Protein AF-C7M982-F1 (afdb_monomer_lite)

Sequence (168 aa):
MAKLQQMNEMTKQNSQILLIDGYVTMNGKRYDECVPFEREAFNEALGQELHPDTARVSDITFNKIIEQLQSDPNGNNEQWGLCYKDNYYDFILYADARGTYSESSRRVNGEWLPIEFTDEQWAEIEGLLDVEGQVQEMLAERRYREEIAEEERMPELADYNGYGFLTV

Secondary structure (DSSP, 8-state):
-HHHHHHHHHHHT---EEEETTEEEETTEEGGGS-HHHHHHHHHHHHHHT-TT--BPPHHHHHHHHTT-EE-TT--SSEEEEEEE-SSEEEEEEEETTEEEEEEEEEETTEEEE-B--HHHHHHHHHHHHHHHHHHHHHHHHHHHHHHHHHTTS--------------

Organism: Capnocytophaga ochracea (strain ATCC 27872 / DSM 7271 / CCUG 9716 / JCM 12966 / NCTC 12371 / SS31 / VPI 2845) (NCBI:txid521097)

Foldseek 3Di:
DPPVVVVVVVLLVDFDFDQDPNATDTPNDGLVRDDPVVVVSVCVVVCVQVPLPQLEDDPVRLVVQVVQWDWDPPAALQKTWTWDDDPFKTWIWMAGPVGTDIDIWGADPNDTDHHDYDPVSVVVSRVVNVVRSVVNVVVVVVVVVVVVVVVVVDDPPDPPPPPPDDDD

Radius of gyration: 28.18 Å; chains: 1; bounding box: 39×33×12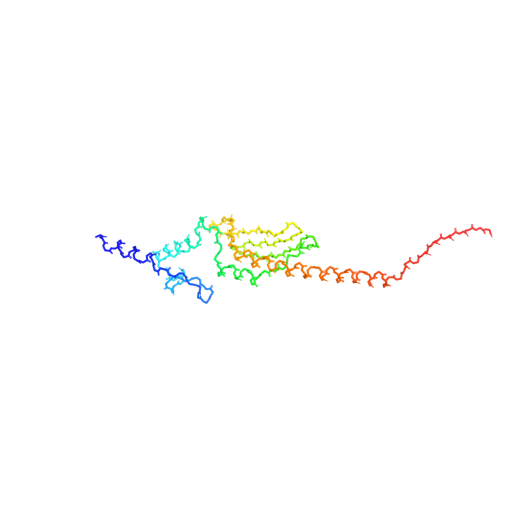1 Å

Structure (mmCIF, N/CA/C/O backbone):
data_AF-C7M982-F1
#
_entry.id   AF-C7M982-F1
#
loop_
_atom_site.group_PDB
_atom_site.id
_atom_site.type_symbol
_atom_site.label_atom_id
_atom_site.label_alt_id
_atom_site.label_comp_id
_atom_site.label_asym_id
_atom_site.label_entity_id
_atom_site.label_seq_id
_atom_site.pdbx_PDB_ins_code
_atom_site.Cartn_x
_atom_site.Cartn_y
_atom_site.Cartn_z
_atom_site.occupancy
_atom_site.B_iso_or_equiv
_atom_site.auth_seq_id
_atom_site.auth_comp_id
_atom_site.auth_asym_id
_atom_site.auth_atom_id
_atom_site.pdbx_PDB_model_num
ATOM 1 N N . MET A 1 1 ? -25.439 -1.892 44.208 1.00 43.62 1 MET A N 1
ATOM 2 C CA . MET A 1 1 ? -25.238 -1.264 42.883 1.00 43.62 1 MET A CA 1
ATOM 3 C C . MET A 1 1 ? -23.756 -1.103 42.513 1.00 43.62 1 MET A C 1
ATOM 5 O O . MET A 1 1 ? -23.452 -1.220 41.342 1.00 43.62 1 MET A O 1
ATOM 9 N N . ALA A 1 2 ? -22.819 -0.947 43.464 1.00 45.50 2 ALA A N 1
ATOM 10 C CA . ALA A 1 2 ? -21.395 -0.705 43.158 1.00 45.50 2 ALA A CA 1
ATOM 11 C C . ALA A 1 2 ? -20.598 -1.892 42.554 1.00 45.50 2 ALA A C 1
ATOM 13 O O . ALA A 1 2 ? -19.664 -1.673 41.792 1.00 45.50 2 ALA A O 1
ATOM 14 N N . LYS A 1 3 ? -20.958 -3.153 42.851 1.00 43.12 3 LYS A N 1
ATOM 15 C CA . LYS A 1 3 ? -20.177 -4.331 42.403 1.00 43.12 3 LYS A CA 1
ATOM 16 C C . LYS A 1 3 ? -20.271 -4.635 40.900 1.00 43.12 3 LYS A C 1
ATOM 18 O O . LYS A 1 3 ? -19.313 -5.145 40.340 1.00 43.12 3 LYS A O 1
ATOM 23 N N . LEU A 1 4 ? -21.400 -4.326 40.256 1.00 38.62 4 LEU A N 1
ATOM 24 C CA . LEU A 1 4 ? -21.595 -4.576 38.818 1.00 38.62 4 LEU A CA 1
ATOM 25 C C . LEU A 1 4 ? -20.854 -3.550 37.951 1.00 38.62 4 LEU A C 1
ATOM 27 O O . LEU A 1 4 ? -20.262 -3.923 36.946 1.00 38.62 4 LEU A O 1
ATOM 31 N N . GLN A 1 5 ? -20.823 -2.281 38.372 1.00 39.00 5 GLN A N 1
ATOM 32 C CA . GLN A 1 5 ? -20.069 -1.234 37.673 1.00 39.00 5 GLN A CA 1
ATOM 33 C C . GLN A 1 5 ? -18.554 -1.466 37.764 1.00 39.00 5 GLN A C 1
ATOM 35 O O . GLN A 1 5 ? -17.877 -1.389 36.746 1.00 39.00 5 GLN A O 1
ATOM 40 N N . GLN A 1 6 ? -18.044 -1.877 38.933 1.00 38.22 6 GLN A N 1
ATOM 41 C CA . GLN A 1 6 ? -16.630 -2.246 39.084 1.00 38.22 6 GLN A CA 1
ATOM 42 C C . GLN A 1 6 ? -16.226 -3.467 38.249 1.00 38.22 6 GLN A C 1
ATOM 44 O O . GLN A 1 6 ? -15.099 -3.519 37.770 1.00 38.22 6 GLN A O 1
ATOM 49 N N . MET A 1 7 ? -17.117 -4.450 38.057 1.00 40.19 7 MET A N 1
ATOM 50 C CA . MET A 1 7 ? -16.822 -5.585 37.173 1.00 40.19 7 MET A CA 1
ATOM 51 C C . MET A 1 7 ? -16.747 -5.151 35.707 1.00 40.19 7 MET A C 1
ATOM 53 O O . MET A 1 7 ? -15.802 -5.549 35.037 1.00 40.19 7 MET A O 1
ATOM 57 N N . ASN A 1 8 ? -17.665 -4.293 35.244 1.00 41.50 8 ASN A N 1
ATOM 58 C CA . ASN A 1 8 ? -17.670 -3.794 33.864 1.00 41.50 8 ASN A CA 1
ATOM 59 C C . ASN A 1 8 ? -16.417 -2.970 33.524 1.00 41.50 8 ASN A C 1
ATOM 61 O O . ASN A 1 8 ? -15.853 -3.136 32.444 1.00 41.50 8 ASN A O 1
ATOM 65 N N . GLU A 1 9 ? -15.954 -2.126 34.451 1.00 36.81 9 GLU A N 1
ATOM 66 C CA . GLU A 1 9 ? -14.736 -1.321 34.277 1.00 36.81 9 GLU A CA 1
ATOM 67 C C . GLU A 1 9 ? -13.461 -2.182 34.242 1.00 36.81 9 GLU A C 1
ATOM 69 O O . GLU A 1 9 ? -12.541 -1.885 33.482 1.00 36.81 9 GLU A O 1
ATOM 74 N N . MET A 1 10 ? -13.421 -3.291 34.991 1.00 33.66 10 MET A N 1
ATOM 75 C CA . MET A 1 10 ? -12.267 -4.202 35.022 1.00 33.66 10 MET A CA 1
ATOM 76 C C . MET A 1 10 ? -12.186 -5.102 33.776 1.00 33.66 10 MET A C 1
ATOM 78 O O . MET A 1 10 ? -11.090 -5.398 33.305 1.00 33.66 10 MET A O 1
ATOM 82 N N . THR A 1 11 ? -13.325 -5.500 33.193 1.00 43.66 11 THR A N 1
ATOM 83 C CA . THR A 1 11 ? -13.366 -6.199 31.889 1.00 43.66 11 THR A CA 1
ATOM 84 C C . THR A 1 11 ? -12.983 -5.299 30.716 1.00 43.66 11 THR A C 1
ATOM 86 O O . THR A 1 11 ? -12.441 -5.790 29.725 1.00 43.66 11 THR A O 1
ATOM 89 N N . LYS A 1 12 ? -13.200 -3.981 30.832 1.00 42.38 12 LYS A N 1
ATOM 90 C CA . LYS A 1 12 ? -12.854 -3.010 29.785 1.00 42.38 12 LYS A CA 1
ATOM 91 C C . LYS A 1 12 ? -11.345 -2.905 29.533 1.00 42.38 12 LYS A C 1
ATOM 93 O O . LYS A 1 12 ? -10.942 -2.587 28.424 1.00 42.38 12 LYS A O 1
ATOM 98 N N . GLN A 1 13 ? -10.512 -3.211 30.532 1.00 41.09 13 GLN A N 1
ATOM 99 C CA . GLN A 1 13 ? -9.050 -3.087 30.439 1.00 41.09 13 GLN A CA 1
ATOM 100 C C . GLN A 1 13 ? -8.310 -4.339 29.935 1.00 41.09 13 GLN A C 1
ATOM 102 O O . GLN A 1 13 ? -7.109 -4.255 29.708 1.00 41.09 13 GLN A O 1
ATOM 107 N N . ASN A 1 14 ? -8.976 -5.487 29.753 1.00 42.94 14 ASN A N 1
ATOM 108 C CA . ASN A 1 14 ? -8.302 -6.764 29.442 1.00 42.94 14 ASN A CA 1
ATOM 109 C C . ASN A 1 14 ? -8.837 -7.488 28.195 1.00 42.94 14 ASN A C 1
ATOM 111 O O . ASN A 1 14 ? -8.571 -8.673 28.006 1.00 42.94 14 ASN A O 1
ATOM 115 N N . SER A 1 15 ? -9.598 -6.802 27.342 1.00 51.91 15 SER A N 1
ATOM 116 C CA . SER A 1 15 ? -10.132 -7.413 26.121 1.00 51.91 15 SER A CA 1
ATOM 117 C C . SER A 1 15 ? -9.055 -7.432 25.034 1.00 51.91 15 SER A C 1
ATOM 119 O O . SER A 1 15 ? -8.873 -6.454 24.319 1.00 51.91 15 SER A O 1
ATOM 121 N N . GLN A 1 16 ? -8.312 -8.537 24.927 1.00 53.75 16 GLN A N 1
ATOM 122 C CA . GLN A 1 16 ? -7.420 -8.778 23.791 1.00 53.75 16 GLN A CA 1
ATOM 123 C C . GLN A 1 16 ? -8.259 -9.192 22.579 1.00 53.75 16 GLN A C 1
ATOM 125 O O . GLN A 1 16 ? -8.904 -10.247 22.589 1.00 53.75 16 GLN A O 1
ATOM 130 N N . ILE A 1 17 ? -8.250 -8.350 21.547 1.00 57.94 17 ILE A N 1
ATOM 131 C CA . ILE A 1 17 ? -8.694 -8.720 20.205 1.00 57.94 17 ILE A CA 1
ATOM 132 C C . ILE A 1 17 ? -7.546 -9.492 19.557 1.00 57.94 17 ILE A C 1
ATOM 134 O O . ILE A 1 17 ? -6.416 -9.014 19.506 1.00 57.94 17 ILE A O 1
ATOM 138 N N . LEU A 1 18 ? -7.818 -10.716 19.115 1.00 56.28 18 LEU A N 1
ATOM 139 C CA . LEU A 1 18 ? -6.836 -11.596 18.491 1.00 56.28 18 LEU A CA 1
ATOM 140 C C . LEU A 1 18 ? -7.392 -12.138 17.178 1.00 56.28 18 LEU A C 1
ATOM 142 O O . LEU A 1 18 ? -8.542 -12.578 17.106 1.00 56.28 18 LEU A O 1
ATOM 146 N N . LEU A 1 19 ? -6.547 -12.154 16.151 1.00 49.94 19 LEU A N 1
ATOM 147 C CA . LEU A 1 19 ? -6.786 -12.891 14.916 1.00 49.94 19 LEU A CA 1
ATOM 148 C C . LEU A 1 19 ? -6.368 -14.348 15.125 1.00 49.94 19 LEU A C 1
ATOM 150 O O . LEU A 1 19 ? -5.179 -14.645 15.214 1.00 49.94 19 LEU A O 1
ATOM 154 N N . ILE A 1 20 ? -7.345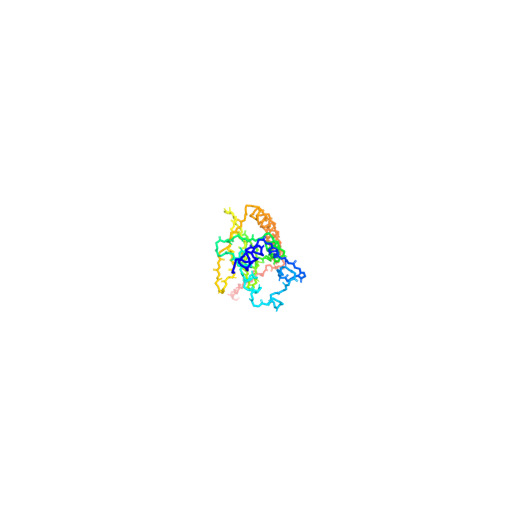 -15.249 15.202 1.00 48.84 20 ILE A N 1
ATOM 155 C CA . ILE A 1 20 ? -7.128 -16.694 15.347 1.00 48.84 20 ILE A CA 1
ATOM 156 C C . ILE A 1 20 ? -7.816 -17.386 14.169 1.00 48.84 20 ILE A C 1
ATOM 158 O O . ILE A 1 20 ? -8.993 -17.139 13.910 1.00 48.84 20 ILE A O 1
ATOM 162 N N . ASP A 1 21 ? -7.073 -18.207 13.421 1.00 42.53 21 ASP A N 1
ATOM 163 C CA . ASP A 1 21 ? -7.573 -18.965 12.260 1.00 42.53 21 ASP A CA 1
ATOM 164 C C . ASP A 1 21 ? -8.325 -18.110 11.217 1.00 42.53 21 ASP A C 1
ATOM 166 O O . ASP A 1 21 ? -9.298 -18.544 10.603 1.00 42.53 21 ASP A O 1
ATOM 170 N N . GLY A 1 22 ? -7.887 -16.860 11.027 1.00 46.94 22 GLY A N 1
ATOM 171 C CA . GLY A 1 22 ? -8.492 -15.920 10.076 1.00 46.94 22 GLY A CA 1
ATOM 172 C C . GLY A 1 22 ? -9.754 -15.212 10.577 1.00 46.94 22 GLY A C 1
ATOM 173 O O . GLY A 1 22 ? -10.326 -14.408 9.843 1.00 46.94 22 GLY A O 1
ATOM 174 N N . TYR A 1 23 ? -10.167 -15.444 11.823 1.00 45.19 23 TYR A N 1
ATOM 175 C CA . TYR A 1 23 ? -11.318 -14.789 12.437 1.00 45.19 23 TYR A CA 1
ATOM 176 C C . TYR A 1 23 ? -10.886 -13.854 13.563 1.00 45.19 23 TYR A C 1
ATOM 178 O O . TYR A 1 23 ? -10.016 -14.176 14.372 1.00 45.19 23 TYR A O 1
ATOM 186 N N . VAL A 1 24 ? -11.513 -12.678 13.618 1.00 60.03 24 VAL A N 1
ATOM 187 C CA . VAL A 1 24 ? -11.353 -11.759 14.744 1.00 60.03 24 VAL A CA 1
ATOM 188 C C . VAL A 1 24 ? -12.096 -12.345 15.939 1.00 60.03 24 VAL A C 1
ATOM 190 O O . VAL A 1 24 ? -13.286 -12.660 15.848 1.00 60.03 24 VAL A O 1
ATOM 193 N N . THR A 1 25 ? -11.388 -12.505 17.049 1.00 66.19 25 THR A N 1
ATOM 194 C CA . THR A 1 25 ? -11.932 -13.028 18.301 1.00 66.19 25 THR A CA 1
ATOM 195 C C . THR A 1 25 ? -11.637 -12.066 19.442 1.00 66.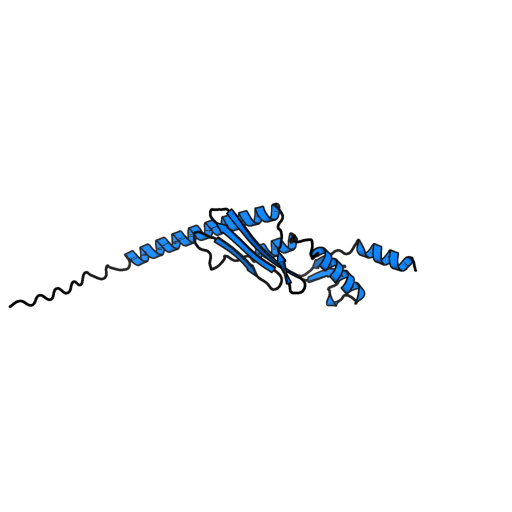19 25 THR A C 1
ATOM 197 O O . THR A 1 25 ? -10.563 -11.474 19.496 1.00 66.19 25 THR A O 1
ATOM 200 N N . MET A 1 26 ? -12.582 -11.912 20.367 1.00 69.50 26 MET A N 1
ATOM 201 C CA . MET A 1 26 ? -12.394 -11.149 21.601 1.00 69.50 26 MET A CA 1
ATOM 202 C C . MET A 1 26 ? -12.565 -12.114 22.765 1.00 69.50 26 MET A C 1
ATOM 204 O O . MET A 1 26 ? -13.598 -12.779 22.875 1.00 69.50 26 MET A O 1
ATOM 208 N N . ASN A 1 27 ? -11.544 -12.227 23.616 1.00 70.56 27 ASN A N 1
ATOM 209 C CA . ASN A 1 27 ? -11.516 -13.209 24.707 1.00 70.56 27 ASN A CA 1
ATOM 210 C C . ASN A 1 27 ? -11.761 -14.659 24.223 1.00 70.56 27 ASN A C 1
ATOM 212 O O . ASN A 1 27 ? -12.405 -15.451 24.910 1.00 70.56 27 ASN A O 1
ATOM 216 N N . GLY A 1 28 ? -11.275 -14.997 23.022 1.00 69.31 28 GLY A N 1
ATOM 217 C CA . GLY A 1 28 ? -11.377 -16.340 22.438 1.00 69.31 28 GLY A CA 1
ATOM 218 C C . GLY A 1 28 ? -12.743 -16.708 21.848 1.00 69.31 28 GLY A C 1
ATOM 219 O O . GLY A 1 28 ? -12.945 -17.869 21.511 1.00 69.31 28 GLY A O 1
ATOM 220 N N . LYS A 1 29 ? -13.671 -15.751 21.716 1.00 74.31 29 LYS A N 1
ATOM 221 C CA . LYS A 1 29 ? -14.976 -15.945 21.063 1.00 74.31 29 LYS A CA 1
ATOM 222 C C . LYS A 1 29 ? -15.070 -15.149 19.771 1.00 74.31 29 LYS A C 1
ATOM 224 O O . LYS A 1 29 ? -14.582 -14.019 19.710 1.00 74.31 29 LYS A O 1
ATOM 229 N N . ARG A 1 30 ? -15.750 -15.702 18.769 1.00 73.69 30 ARG A N 1
ATOM 230 C CA . ARG A 1 30 ? -16.153 -14.984 17.553 1.00 73.69 30 ARG A CA 1
ATOM 231 C C . ARG A 1 30 ? -17.394 -14.127 17.812 1.00 73.69 30 ARG A C 1
ATOM 233 O O . ARG A 1 30 ? -18.159 -14.375 18.741 1.00 73.69 30 ARG A O 1
ATOM 240 N N . TYR A 1 31 ? -17.625 -13.131 16.957 1.00 71.38 31 TYR A N 1
ATOM 241 C CA . TYR A 1 31 ? -18.753 -12.200 17.088 1.00 71.38 31 TYR A CA 1
ATOM 242 C C . TYR A 1 31 ? -20.126 -12.894 17.189 1.00 71.38 31 TYR A C 1
ATOM 244 O O . TYR A 1 31 ? -21.003 -12.498 17.963 1.00 71.38 31 TYR A O 1
ATOM 252 N N . ASP A 1 32 ? -20.321 -13.954 16.409 1.00 73.44 32 ASP A N 1
ATOM 253 C CA . ASP A 1 32 ? -21.536 -14.763 16.390 1.00 73.44 32 ASP A CA 1
ATOM 254 C C . ASP A 1 32 ? -21.734 -15.574 17.680 1.00 73.44 32 ASP A C 1
ATOM 256 O O . ASP A 1 32 ? -22.880 -15.786 18.085 1.00 73.44 32 ASP A O 1
ATOM 260 N N . GLU A 1 33 ? -20.645 -15.910 18.374 1.00 77.44 33 GLU A N 1
ATOM 261 C CA . GLU A 1 33 ? -20.612 -16.642 19.648 1.00 77.44 33 GLU A CA 1
ATOM 262 C C . GLU A 1 33 ? -20.769 -15.730 20.879 1.00 77.44 33 GLU A C 1
ATOM 264 O O . GLU A 1 33 ? -20.998 -16.209 21.994 1.00 77.44 33 GLU A O 1
ATOM 269 N N . CYS A 1 34 ? -20.661 -14.412 20.698 1.00 74.25 34 CYS A N 1
ATOM 270 C CA . CYS A 1 34 ? -20.850 -13.431 21.759 1.00 74.25 34 CYS A CA 1
ATOM 271 C C . CYS A 1 34 ? -22.334 -13.270 22.123 1.00 74.25 34 CYS A C 1
ATOM 273 O O . CYS A 1 34 ? -23.205 -13.146 21.254 1.00 74.25 34 CYS A O 1
ATOM 275 N N . VAL A 1 35 ? -22.628 -13.189 23.424 1.00 77.00 35 VAL A N 1
ATOM 276 C CA . VAL A 1 35 ? -23.962 -12.779 23.901 1.00 77.00 35 VAL A CA 1
ATOM 277 C C . VAL A 1 35 ? -24.182 -11.272 23.674 1.00 77.00 35 VAL A C 1
ATOM 279 O O . VAL A 1 35 ? -23.211 -10.550 23.459 1.00 77.00 35 VAL A O 1
ATOM 282 N N . PRO A 1 36 ? -25.421 -10.739 23.726 1.00 74.12 36 PRO A N 1
ATOM 283 C CA . PRO A 1 36 ? -25.699 -9.358 23.313 1.00 74.12 36 PRO A CA 1
ATOM 284 C C . PRO A 1 36 ? -24.820 -8.277 23.964 1.00 74.12 36 PRO A C 1
ATOM 286 O O . PRO A 1 36 ? -24.373 -7.376 23.264 1.00 74.12 36 PRO A O 1
ATOM 289 N N . PHE A 1 37 ? -24.503 -8.390 25.259 1.00 70.56 37 PHE A N 1
ATOM 290 C CA . PHE A 1 37 ? -23.606 -7.436 25.930 1.00 70.56 37 PHE A CA 1
ATOM 291 C C . PHE A 1 37 ? -22.130 -7.623 25.529 1.00 70.56 37 PHE A C 1
ATOM 293 O O . PHE A 1 37 ? -21.378 -6.658 25.453 1.00 70.56 37 PHE A O 1
ATOM 300 N N . GLU A 1 38 ? -21.705 -8.860 25.245 1.00 67.25 38 GLU A N 1
ATOM 301 C CA . GLU A 1 38 ? -20.358 -9.148 24.741 1.00 67.25 38 GLU A CA 1
ATOM 302 C C . GLU A 1 38 ? -20.207 -8.642 23.310 1.00 67.25 38 GLU A C 1
ATOM 304 O O . GLU A 1 38 ? -19.128 -8.196 22.963 1.00 67.25 38 GLU A O 1
ATOM 309 N N . ARG A 1 39 ? -21.271 -8.658 22.494 1.00 64.75 39 ARG A N 1
ATOM 310 C CA . ARG A 1 39 ? -21.268 -8.068 21.145 1.00 64.75 39 ARG A CA 1
ATOM 311 C C . ARG A 1 39 ? -21.118 -6.557 21.177 1.00 64.75 39 ARG A C 1
ATOM 313 O O . ARG A 1 39 ? -20.483 -6.010 20.287 1.00 64.75 39 ARG A O 1
ATOM 320 N N . GLU A 1 40 ? -21.696 -5.891 22.172 1.00 59.69 40 GLU A N 1
ATOM 321 C CA . GLU A 1 40 ? -21.523 -4.451 22.368 1.00 59.69 40 GLU A CA 1
ATOM 322 C C . GLU A 1 40 ? -20.077 -4.129 22.758 1.00 59.69 40 GLU A C 1
ATOM 324 O O . GLU A 1 40 ? -19.459 -3.290 22.116 1.00 59.69 40 GLU A O 1
ATOM 329 N N . ALA A 1 41 ? -19.492 -4.882 23.696 1.00 63.25 41 ALA A N 1
ATOM 330 C CA . ALA A 1 41 ? -18.072 -4.773 24.037 1.00 63.25 41 ALA A CA 1
ATOM 331 C C . ALA A 1 41 ? -17.144 -5.179 22.876 1.00 63.25 41 ALA A C 1
ATOM 333 O O . ALA A 1 41 ? -16.109 -4.558 22.685 1.00 63.25 41 ALA A O 1
ATOM 334 N N . PHE A 1 42 ? -17.523 -6.176 22.072 1.00 64.00 42 PHE A N 1
ATOM 335 C CA . PHE A 1 42 ? -16.799 -6.597 20.870 1.00 64.00 42 PHE A CA 1
ATOM 336 C C . PHE A 1 42 ? -16.831 -5.489 19.828 1.00 64.00 42 PHE A C 1
ATOM 338 O O . PHE A 1 42 ? -15.794 -5.150 19.289 1.00 64.00 42 PHE A O 1
ATOM 345 N N . ASN A 1 43 ? -17.995 -4.889 19.576 1.00 62.44 43 ASN A N 1
ATOM 346 C CA . ASN A 1 43 ? -18.139 -3.747 18.680 1.00 62.44 43 ASN A CA 1
ATOM 347 C C . ASN A 1 43 ? -17.429 -2.497 19.214 1.00 62.44 43 ASN A C 1
ATOM 349 O O . ASN A 1 43 ? -16.915 -1.727 18.416 1.00 62.44 43 ASN A O 1
ATOM 353 N N . GLU A 1 44 ? -17.386 -2.284 20.531 1.00 61.41 44 GLU A N 1
ATOM 354 C CA . GLU A 1 44 ? -16.645 -1.185 21.158 1.00 61.41 44 GLU A CA 1
ATOM 355 C C . GLU A 1 44 ? -15.133 -1.417 21.062 1.00 61.41 44 GLU A C 1
ATOM 357 O O . GLU A 1 44 ? -14.407 -0.495 20.722 1.00 61.41 44 GLU A O 1
ATOM 362 N N . ALA A 1 45 ? -14.654 -2.642 21.281 1.00 58.00 45 ALA A N 1
ATOM 363 C CA . ALA A 1 45 ? -13.247 -3.005 21.142 1.00 58.00 45 ALA A CA 1
ATOM 364 C C . ALA A 1 45 ? -12.811 -2.961 19.666 1.00 58.00 45 ALA A C 1
ATOM 366 O O . ALA A 1 45 ? -11.810 -2.328 19.334 1.00 58.00 45 ALA A O 1
ATOM 367 N N . LEU A 1 46 ? -13.607 -3.542 18.761 1.00 60.53 46 LEU A N 1
ATOM 368 C CA . LEU A 1 46 ? -13.415 -3.446 17.313 1.00 60.53 46 LEU A CA 1
ATOM 369 C C . LEU A 1 46 ? -13.491 -1.986 16.857 1.00 60.53 46 LEU A C 1
ATOM 371 O O . LEU A 1 46 ? -12.717 -1.571 16.013 1.00 60.53 46 LEU A O 1
ATOM 375 N N . GLY A 1 47 ? -14.396 -1.201 17.443 1.00 48.75 47 GLY A N 1
ATOM 376 C CA . GLY A 1 47 ? -14.570 0.234 17.225 1.00 48.75 47 GLY A CA 1
ATOM 377 C C . GLY A 1 47 ? -13.507 1.111 17.888 1.00 48.75 47 GLY A C 1
ATOM 378 O O . GLY A 1 47 ? -13.395 2.269 17.516 1.00 48.75 47 GLY A O 1
ATOM 379 N N . GLN A 1 48 ? -12.718 0.596 18.834 1.00 46.34 48 GLN A N 1
ATOM 380 C CA . GLN A 1 48 ? -11.524 1.256 19.369 1.00 46.34 48 GLN A CA 1
ATOM 381 C C . GLN A 1 48 ? -10.287 0.945 18.519 1.00 46.34 48 GLN A C 1
ATOM 383 O O . GLN A 1 48 ? -9.473 1.841 18.313 1.00 46.34 48 GLN A O 1
ATOM 388 N N . GLU A 1 49 ? -10.174 -0.260 17.948 1.00 47.00 49 GLU A N 1
ATOM 389 C CA . GLU A 1 49 ? -9.222 -0.522 16.853 1.00 47.00 49 GLU A CA 1
ATOM 390 C C . GLU A 1 49 ? -9.613 0.219 15.559 1.00 47.00 49 GLU A C 1
ATOM 392 O O . GLU A 1 49 ? -8.751 0.667 14.806 1.00 47.00 49 GLU A O 1
ATOM 397 N N . LEU A 1 50 ? -10.914 0.419 15.334 1.00 45.09 50 LEU A N 1
ATOM 398 C CA . LEU A 1 50 ? -11.513 1.185 14.237 1.00 45.09 50 LEU A CA 1
ATOM 399 C C . LEU A 1 50 ? -12.026 2.553 14.712 1.00 45.09 50 LEU A C 1
ATOM 401 O O . LEU A 1 50 ? -13.054 3.019 14.209 1.00 45.09 50 LEU A O 1
ATOM 405 N N . HIS A 1 51 ? -11.363 3.197 15.685 1.00 39.91 51 HIS A N 1
ATOM 406 C CA . HIS A 1 51 ? -11.818 4.511 16.149 1.00 39.91 51 HIS A CA 1
ATOM 407 C C . HIS A 1 51 ? -11.883 5.442 14.931 1.00 39.91 51 HIS A C 1
ATOM 409 O O . HIS A 1 51 ? -10.928 5.478 14.146 1.00 39.91 51 HIS A O 1
ATOM 415 N N . PRO A 1 52 ? -12.976 6.199 14.729 1.00 43.75 52 PRO A N 1
ATOM 416 C CA . PRO A 1 52 ? -13.061 7.158 13.628 1.00 43.75 52 PRO A CA 1
ATOM 417 C C . PRO A 1 52 ? -11.931 8.203 13.676 1.00 43.75 52 PRO A C 1
ATOM 419 O O . PRO A 1 52 ? -11.608 8.779 12.644 1.00 43.75 52 PRO A O 1
ATOM 422 N N . ASP A 1 53 ? -11.281 8.364 14.837 1.00 46.38 53 ASP A N 1
ATOM 423 C CA . ASP A 1 53 ? -10.117 9.238 15.045 1.00 46.38 53 ASP A CA 1
ATOM 424 C C . ASP A 1 53 ? -8.751 8.557 14.830 1.00 46.38 53 ASP A C 1
ATOM 426 O O . ASP A 1 53 ? -7.734 9.244 14.769 1.00 46.38 53 ASP A O 1
ATOM 430 N N . THR A 1 54 ? -8.673 7.227 14.716 1.00 56.16 54 THR A N 1
ATOM 431 C CA . THR A 1 54 ? -7.424 6.534 14.368 1.00 56.16 54 THR A CA 1
ATOM 432 C C . THR A 1 54 ? -7.467 6.152 12.899 1.00 56.16 54 THR A C 1
ATOM 434 O O . THR A 1 54 ? -7.755 5.013 12.536 1.00 56.16 54 THR A O 1
ATOM 437 N N . ALA A 1 55 ? -7.151 7.121 12.037 1.00 63.84 55 ALA A N 1
ATOM 438 C CA . ALA A 1 55 ? -6.900 6.894 10.611 1.00 63.84 55 ALA A CA 1
ATOM 439 C C . ALA A 1 55 ? -5.783 5.858 10.366 1.00 63.84 55 ALA A C 1
ATOM 441 O O . ALA A 1 55 ? -5.638 5.353 9.261 1.00 63.84 55 ALA A O 1
ATOM 442 N N . ARG A 1 56 ? -5.007 5.503 11.396 1.00 73.81 56 ARG A N 1
ATOM 443 C CA . ARG A 1 56 ? -3.884 4.573 11.305 1.00 73.81 56 ARG A CA 1
ATOM 444 C C . ARG A 1 56 ? -4.309 3.139 11.029 1.00 73.81 56 ARG A C 1
ATOM 446 O O . ARG A 1 56 ? -5.204 2.599 11.683 1.00 73.81 56 ARG A O 1
ATOM 453 N N . VAL A 1 57 ? -3.606 2.508 10.096 1.00 77.38 57 VAL A N 1
ATOM 454 C CA . VAL A 1 57 ? -3.719 1.073 9.839 1.00 77.38 57 VAL A CA 1
ATOM 455 C C . VAL A 1 57 ? -2.800 0.302 10.795 1.00 77.38 57 VAL A C 1
ATOM 457 O O . VAL A 1 57 ? -1.665 0.708 11.041 1.00 77.38 57 VAL A O 1
ATOM 460 N N . SER A 1 58 ? -3.290 -0.803 11.362 1.00 79.25 58 SER A N 1
ATOM 461 C CA . SER A 1 58 ? -2.448 -1.687 12.181 1.00 79.25 58 SER A CA 1
ATOM 462 C C . SER A 1 58 ? -1.431 -2.426 11.310 1.00 79.25 58 SER A C 1
ATOM 464 O O . SER A 1 58 ? -1.741 -2.753 10.165 1.00 79.25 58 SER A O 1
ATOM 466 N N . ASP A 1 59 ? -0.271 -2.781 11.862 1.00 78.19 59 ASP A N 1
ATOM 467 C CA . ASP A 1 59 ? 0.767 -3.518 11.123 1.00 78.19 59 ASP A CA 1
ATOM 468 C C . ASP A 1 59 ? 0.266 -4.869 10.598 1.00 78.19 59 ASP A C 1
ATOM 470 O O . ASP A 1 59 ? 0.599 -5.289 9.495 1.00 78.19 59 ASP A O 1
ATOM 474 N N . ILE A 1 60 ? -0.604 -5.546 11.354 1.00 76.19 60 ILE A N 1
ATOM 475 C CA . ILE A 1 60 ? -1.196 -6.821 10.927 1.00 76.19 60 ILE A CA 1
ATOM 476 C C . ILE A 1 60 ? -2.060 -6.622 9.679 1.00 76.19 60 ILE A C 1
ATOM 478 O O . ILE A 1 60 ? -2.037 -7.449 8.767 1.00 76.19 60 ILE A O 1
ATOM 482 N N . THR A 1 61 ? -2.848 -5.548 9.642 1.00 79.62 61 THR A N 1
ATOM 483 C CA . THR A 1 61 ? -3.662 -5.205 8.473 1.00 79.62 61 THR A CA 1
ATOM 484 C C . THR A 1 61 ? -2.778 -4.769 7.311 1.00 79.62 61 THR A C 1
ATOM 486 O O . THR A 1 61 ? -2.987 -5.244 6.199 1.00 79.62 61 THR A O 1
ATOM 489 N N . PHE A 1 62 ? -1.788 -3.913 7.572 1.00 84.81 62 PHE A N 1
ATOM 490 C CA . PHE A 1 62 ? -0.829 -3.446 6.577 1.00 84.81 62 PHE A CA 1
ATOM 491 C C . PHE A 1 62 ? -0.153 -4.623 5.869 1.00 84.81 62 PHE A C 1
ATOM 493 O O . PHE A 1 62 ? -0.289 -4.757 4.658 1.00 84.81 62 PHE A O 1
ATOM 500 N N . ASN A 1 63 ? 0.447 -5.548 6.622 1.00 84.38 63 ASN A N 1
ATOM 501 C CA . ASN A 1 63 ? 1.163 -6.696 6.062 1.00 84.38 63 ASN A CA 1
ATOM 502 C C . ASN A 1 63 ? 0.267 -7.569 5.175 1.00 84.38 63 ASN A C 1
ATOM 504 O O . ASN A 1 63 ? 0.669 -7.966 4.087 1.00 84.38 63 ASN A O 1
ATOM 508 N N . LYS A 1 64 ? -0.984 -7.814 5.588 1.00 83.69 64 LYS A N 1
ATOM 509 C CA . LYS A 1 64 ? -1.952 -8.567 4.770 1.00 83.69 64 LYS A CA 1
ATOM 510 C C . LYS A 1 64 ? -2.303 -7.872 3.460 1.00 83.69 64 LYS A C 1
ATOM 512 O O . LYS A 1 64 ? -2.621 -8.550 2.485 1.00 83.69 64 LYS A O 1
ATOM 517 N N . ILE A 1 65 ? -2.335 -6.541 3.465 1.00 86.06 65 ILE A N 1
ATOM 518 C CA . ILE A 1 65 ? -2.595 -5.745 2.266 1.00 86.06 65 ILE A CA 1
ATOM 519 C C . ILE A 1 65 ? -1.376 -5.813 1.349 1.00 86.06 65 ILE A C 1
ATOM 521 O O . ILE A 1 65 ? -1.536 -6.145 0.178 1.00 86.06 65 ILE A O 1
ATOM 525 N N . ILE A 1 66 ? -0.173 -5.593 1.890 1.00 87.50 66 ILE A N 1
ATOM 526 C CA . ILE A 1 66 ? 1.089 -5.674 1.146 1.00 87.50 66 ILE A CA 1
ATOM 527 C C . ILE A 1 66 ? 1.259 -7.042 0.467 1.00 87.50 66 ILE A C 1
ATOM 529 O O . ILE A 1 66 ? 1.574 -7.100 -0.718 1.00 87.50 66 ILE A O 1
ATOM 533 N N . GLU A 1 67 ? 0.971 -8.142 1.170 1.00 88.19 67 GLU A N 1
ATOM 534 C CA . GLU A 1 67 ? 1.037 -9.509 0.624 1.00 88.19 67 GLU A CA 1
ATOM 535 C C . GLU A 1 67 ? 0.113 -9.748 -0.583 1.00 88.19 67 GLU A C 1
ATOM 537 O O . GLU A 1 67 ? 0.333 -10.679 -1.359 1.00 88.19 67 GLU A O 1
ATOM 542 N N . GLN A 1 68 ? -0.934 -8.937 -0.736 1.00 88.88 68 GLN A N 1
ATOM 543 C CA . GLN A 1 68 ? -1.947 -9.079 -1.779 1.00 88.88 68 GLN A CA 1
ATOM 544 C C . GLN A 1 68 ? -1.895 -7.962 -2.823 1.00 88.88 68 GLN A C 1
ATOM 546 O O . GLN A 1 68 ? -2.756 -7.928 -3.708 1.00 88.88 68 GLN A O 1
ATOM 551 N N . LEU A 1 69 ? -0.915 -7.059 -2.734 1.00 89.94 69 LEU A N 1
ATOM 552 C CA . LEU A 1 69 ? -0.720 -6.016 -3.730 1.00 89.94 69 LEU A CA 1
ATOM 553 C C . LEU A 1 69 ? -0.462 -6.626 -5.107 1.00 89.94 69 LEU A C 1
ATOM 555 O O . LEU A 1 69 ? 0.242 -7.624 -5.265 1.00 89.94 69 LEU A O 1
ATOM 559 N N . GLN A 1 70 ? -1.042 -5.991 -6.116 1.00 89.88 70 GLN A N 1
ATOM 560 C CA . GLN A 1 70 ? -0.873 -6.357 -7.514 1.00 89.88 70 GLN A CA 1
ATOM 561 C C . GLN A 1 70 ? -0.408 -5.137 -8.293 1.00 89.88 70 GLN A C 1
ATOM 563 O O . GLN A 1 70 ? -0.863 -4.030 -8.008 1.00 89.88 70 GLN A O 1
ATOM 568 N N . SER A 1 71 ? 0.455 -5.340 -9.289 1.00 88.38 71 SER A N 1
ATOM 569 C CA . SER A 1 71 ? 0.849 -4.280 -10.218 1.00 88.38 71 SER A CA 1
ATOM 570 C C . SER A 1 71 ? -0.389 -3.636 -10.841 1.00 88.38 71 SER A C 1
ATOM 572 O O . SER A 1 71 ? -1.299 -4.337 -11.298 1.00 88.38 71 SER A O 1
ATOM 574 N N . ASP A 1 72 ? -0.425 -2.306 -10.852 1.00 84.81 72 ASP A N 1
ATOM 575 C CA . ASP A 1 72 ? -1.498 -1.550 -11.485 1.00 84.81 72 ASP A CA 1
ATOM 576 C C . ASP A 1 72 ? -1.468 -1.818 -12.999 1.00 84.81 72 ASP A C 1
ATOM 578 O O . ASP A 1 72 ? -0.480 -1.492 -13.667 1.00 84.81 72 ASP A O 1
ATOM 582 N N . PRO A 1 73 ? -2.537 -2.394 -13.577 1.00 72.50 73 PRO A N 1
ATOM 583 C CA . PRO A 1 73 ? -2.588 -2.680 -15.006 1.00 72.50 73 PRO A CA 1
ATOM 584 C C . PRO A 1 73 ? -2.537 -1.422 -15.883 1.00 72.50 73 PRO A C 1
ATOM 586 O O . PRO A 1 73 ? -2.271 -1.540 -17.078 1.00 72.50 73 PRO A O 1
ATOM 589 N N . ASN A 1 74 ? -2.807 -0.239 -15.323 1.00 70.56 74 ASN A N 1
ATOM 590 C CA . ASN A 1 74 ? -2.748 1.036 -16.038 1.00 70.56 74 ASN A CA 1
ATOM 591 C C . ASN A 1 74 ? -1.422 1.779 -15.836 1.00 70.56 74 ASN A C 1
ATOM 593 O O . ASN A 1 74 ? -1.271 2.884 -16.365 1.00 70.56 74 ASN A O 1
ATOM 597 N N . GLY A 1 75 ? -0.475 1.187 -15.100 1.00 63.84 75 GLY A N 1
ATOM 598 C CA . GLY A 1 75 ? 0.867 1.732 -14.948 1.00 63.84 75 GLY A CA 1
ATOM 599 C C . GLY A 1 75 ? 1.527 1.943 -16.312 1.00 63.84 75 GLY A C 1
ATOM 600 O O . GLY A 1 75 ? 1.450 1.099 -17.209 1.00 63.84 75 GLY A O 1
ATOM 601 N N . ASN A 1 76 ? 2.165 3.093 -16.484 1.00 64.69 76 ASN A N 1
ATOM 602 C CA . ASN A 1 76 ? 2.970 3.414 -17.655 1.00 64.69 76 ASN A CA 1
ATOM 603 C C . ASN A 1 76 ? 4.425 3.671 -17.226 1.00 64.69 76 ASN A C 1
ATOM 605 O O . ASN A 1 76 ? 4.795 3.504 -16.070 1.00 64.69 76 ASN A O 1
ATOM 609 N N . ASN A 1 77 ? 5.298 4.029 -18.163 1.00 63.16 77 ASN A N 1
ATOM 610 C CA . ASN A 1 77 ? 6.710 4.279 -17.855 1.00 63.16 77 ASN A CA 1
ATOM 611 C C . ASN A 1 77 ? 6.950 5.543 -17.008 1.00 63.16 77 ASN A C 1
ATOM 613 O O . ASN A 1 77 ? 8.053 5.723 -16.502 1.00 63.16 77 ASN A O 1
ATOM 617 N N . GLU A 1 78 ? 5.959 6.426 -16.886 1.00 68.06 78 GLU A N 1
ATOM 618 C CA . GLU A 1 78 ? 6.035 7.656 -16.093 1.00 68.06 78 GLU A CA 1
ATOM 619 C C . GLU A 1 78 ? 5.402 7.493 -14.704 1.00 68.06 78 GLU A C 1
ATOM 621 O O . GLU A 1 78 ? 5.744 8.249 -13.797 1.00 68.06 78 GLU A O 1
ATOM 626 N N . GLN A 1 79 ? 4.506 6.515 -14.535 1.00 81.38 79 GLN A N 1
ATOM 627 C CA . GLN A 1 79 ? 3.815 6.193 -13.288 1.00 81.38 79 GLN A CA 1
ATOM 628 C C . GLN A 1 79 ? 3.677 4.683 -13.126 1.00 81.38 79 GLN A C 1
ATOM 630 O O . GLN A 1 79 ? 3.010 4.024 -13.926 1.00 81.38 79 GLN A O 1
ATOM 635 N N . TRP A 1 80 ? 4.249 4.146 -12.055 1.00 87.44 80 TRP A N 1
ATOM 636 C CA . TRP A 1 80 ? 4.091 2.748 -11.671 1.00 87.44 80 TRP A CA 1
ATOM 637 C C . TRP A 1 80 ? 3.360 2.666 -10.338 1.00 87.44 80 TRP A C 1
ATOM 639 O O . TRP A 1 80 ? 3.449 3.567 -9.500 1.00 87.44 80 TRP A O 1
ATOM 649 N N . GLY A 1 81 ? 2.607 1.590 -10.144 1.00 89.12 81 GLY A N 1
ATOM 650 C CA . GLY A 1 81 ? 1.746 1.488 -8.983 1.00 89.12 81 GLY A CA 1
ATOM 651 C C . GLY A 1 81 ? 1.411 0.065 -8.602 1.00 89.12 81 GLY A C 1
ATOM 652 O O . GLY A 1 81 ? 1.518 -0.867 -9.397 1.00 89.12 81 GLY A O 1
ATOM 653 N N . LEU A 1 82 ? 0.996 -0.069 -7.352 1.00 90.56 82 LEU A N 1
ATOM 654 C CA . LEU A 1 82 ? 0.502 -1.288 -6.746 1.00 90.56 82 LEU A CA 1
ATOM 655 C C . LEU A 1 82 ? -0.896 -1.008 -6.203 1.00 90.56 82 LEU A C 1
ATOM 657 O O . LEU A 1 82 ? -1.124 -0.006 -5.524 1.00 90.56 82 LEU A O 1
ATOM 661 N N . CYS A 1 83 ? -1.835 -1.902 -6.482 1.00 91.50 83 CYS A N 1
ATOM 662 C CA . CYS A 1 83 ? -3.207 -1.783 -6.020 1.00 91.50 83 CYS A CA 1
ATOM 663 C C . CYS A 1 83 ? -3.646 -3.012 -5.225 1.00 91.50 83 CYS A C 1
ATOM 665 O O . CYS A 1 83 ? -3.278 -4.150 -5.524 1.00 91.50 83 CYS A O 1
ATOM 667 N N . TYR A 1 84 ? -4.471 -2.764 -4.216 1.00 89.44 84 TYR A N 1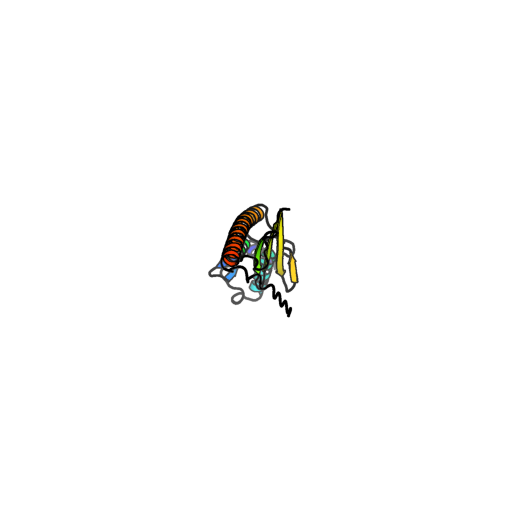
ATOM 668 C CA . TYR A 1 84 ? -5.228 -3.768 -3.491 1.00 89.44 84 TYR A CA 1
ATOM 669 C C . TYR A 1 84 ? -6.626 -3.229 -3.227 1.00 89.44 84 TYR A C 1
ATOM 671 O O . TYR A 1 84 ? -6.796 -2.112 -2.743 1.00 89.44 84 TYR A O 1
ATOM 679 N N . LYS A 1 85 ? -7.641 -4.040 -3.515 1.00 86.75 85 LYS A N 1
ATOM 680 C CA . LYS A 1 85 ? -9.031 -3.668 -3.278 1.00 86.75 85 LYS A CA 1
ATOM 681 C C . LYS A 1 85 ? -9.821 -4.858 -2.780 1.00 86.75 85 LYS A C 1
ATOM 683 O O . LYS A 1 85 ? -9.888 -5.893 -3.443 1.00 86.75 85 LYS A O 1
ATOM 688 N N . ASP A 1 86 ? -10.477 -4.676 -1.646 1.00 83.75 86 ASP A N 1
ATOM 689 C CA . ASP A 1 86 ? -11.435 -5.630 -1.108 1.00 83.75 86 ASP A CA 1
ATOM 690 C C . ASP A 1 86 ? -12.723 -4.924 -0.635 1.00 83.75 86 ASP A C 1
ATOM 692 O O . ASP A 1 86 ? -13.057 -3.812 -1.049 1.00 83.75 86 ASP A O 1
ATOM 696 N N . ASN A 1 87 ? -13.516 -5.607 0.193 1.00 76.25 87 ASN A N 1
ATOM 697 C CA . ASN A 1 87 ? -14.784 -5.078 0.700 1.00 76.25 87 ASN A CA 1
ATOM 698 C C . ASN A 1 87 ? -14.628 -3.993 1.787 1.00 76.25 87 ASN A C 1
ATOM 700 O O . ASN A 1 87 ? -15.612 -3.308 2.096 1.00 76.25 87 ASN A O 1
ATOM 704 N N . TYR A 1 88 ? -13.441 -3.869 2.379 1.00 77.44 88 TYR A N 1
ATOM 705 C CA . TYR A 1 88 ? -13.128 -3.077 3.569 1.00 77.44 88 TYR A CA 1
ATOM 706 C C . TYR A 1 88 ? -11.990 -2.074 3.362 1.00 77.44 88 TYR A C 1
ATOM 708 O O . TYR A 1 88 ? -11.952 -1.077 4.078 1.00 77.44 88 TYR A O 1
ATOM 716 N N . TYR A 1 89 ? -11.100 -2.302 2.404 1.00 82.75 89 TYR A N 1
ATOM 717 C CA . TYR A 1 89 ? -9.914 -1.509 2.121 1.00 82.75 89 TYR A CA 1
ATOM 718 C C . TYR A 1 89 ? -9.775 -1.278 0.618 1.00 82.75 89 TYR A C 1
ATOM 720 O O . TYR A 1 89 ? -10.002 -2.173 -0.198 1.00 82.75 89 TYR A O 1
ATOM 728 N N . ASP A 1 90 ? -9.381 -0.059 0.276 1.00 87.81 90 ASP A N 1
ATOM 729 C CA . ASP A 1 90 ? -8.996 0.350 -1.070 1.00 87.81 90 ASP A CA 1
ATOM 730 C C . ASP A 1 90 ? -7.631 1.024 -0.953 1.00 87.81 90 ASP A C 1
ATOM 732 O O . ASP A 1 90 ? -7.499 2.018 -0.237 1.00 87.81 90 ASP A O 1
ATOM 736 N N . PHE A 1 91 ? -6.614 0.422 -1.557 1.00 89.56 91 PHE A N 1
ATOM 737 C CA . PHE A 1 91 ? -5.217 0.831 -1.490 1.00 89.56 91 PHE A CA 1
ATOM 738 C C . PHE A 1 91 ? -4.693 0.987 -2.902 1.00 89.56 91 PHE A C 1
ATOM 740 O O . PHE A 1 91 ? -4.609 0.017 -3.657 1.00 89.56 91 PHE A O 1
ATOM 747 N N . ILE A 1 92 ? -4.296 2.205 -3.233 1.00 89.44 92 ILE A N 1
ATOM 748 C CA . ILE A 1 92 ? -3.591 2.508 -4.468 1.00 89.44 92 ILE A CA 1
ATOM 749 C C . ILE A 1 92 ? -2.307 3.224 -4.066 1.00 89.44 92 ILE A C 1
ATOM 751 O O . ILE A 1 92 ? -2.342 4.312 -3.492 1.00 89.44 92 ILE A O 1
ATOM 755 N N . LEU A 1 93 ? -1.179 2.574 -4.317 1.00 90.00 93 LEU A N 1
ATOM 756 C CA . LEU A 1 93 ? 0.163 3.086 -4.080 1.00 90.00 93 LEU A CA 1
ATOM 757 C C . LEU A 1 93 ? 0.772 3.389 -5.439 1.00 90.00 93 LEU A C 1
ATOM 759 O O . LEU A 1 93 ? 0.716 2.541 -6.326 1.00 90.00 93 LEU A O 1
ATOM 763 N N . TYR A 1 94 ? 1.348 4.568 -5.618 1.00 90.44 94 TYR A N 1
ATOM 764 C CA . TYR A 1 94 ? 1.965 4.924 -6.888 1.00 90.44 94 TYR A CA 1
ATOM 765 C C . TYR A 1 94 ? 3.163 5.833 -6.682 1.00 90.44 94 TYR A C 1
ATOM 767 O O . TYR A 1 94 ? 3.233 6.595 -5.716 1.00 90.44 94 TYR A O 1
ATOM 775 N N . ALA A 1 95 ? 4.108 5.746 -7.605 1.00 90.25 95 ALA A N 1
ATOM 776 C CA . ALA A 1 95 ? 5.263 6.619 -7.640 1.00 90.25 95 ALA A CA 1
ATOM 777 C C . ALA A 1 95 ? 5.543 7.097 -9.063 1.00 90.25 95 ALA A C 1
ATOM 779 O O . ALA A 1 95 ? 5.192 6.454 -10.056 1.00 90.25 95 ALA A O 1
ATOM 780 N N . ASP A 1 96 ? 6.154 8.272 -9.124 1.00 89.12 96 ASP A N 1
ATOM 781 C CA . ASP A 1 96 ? 6.645 8.899 -10.338 1.00 89.12 96 ASP A CA 1
ATOM 782 C C . ASP A 1 96 ? 7.969 9.632 -10.058 1.00 89.12 96 ASP A C 1
ATOM 784 O O . ASP A 1 96 ? 8.529 9.580 -8.961 1.00 89.12 96 ASP A O 1
ATOM 788 N N . ALA A 1 97 ? 8.479 10.368 -11.047 1.00 85.25 97 ALA A N 1
ATOM 789 C CA . ALA A 1 97 ? 9.714 11.143 -10.900 1.00 85.25 97 ALA A CA 1
ATOM 790 C C . ALA A 1 97 ? 9.657 12.257 -9.826 1.00 85.25 97 ALA A C 1
ATOM 792 O O . ALA A 1 97 ? 10.683 12.867 -9.519 1.00 85.25 97 ALA A O 1
ATOM 793 N N . ARG A 1 98 ? 8.472 12.589 -9.301 1.00 85.75 98 ARG A N 1
ATOM 794 C CA . ARG A 1 98 ? 8.237 13.637 -8.298 1.00 85.75 98 ARG A CA 1
ATOM 795 C C . ARG A 1 98 ? 8.123 13.070 -6.888 1.00 85.75 98 ARG A C 1
ATOM 797 O O . ARG A 1 98 ? 8.345 13.829 -5.942 1.00 85.75 98 ARG A O 1
ATOM 804 N N . GLY A 1 99 ? 7.819 11.783 -6.748 1.00 87.25 99 GLY A N 1
ATOM 805 C CA . GLY A 1 99 ? 7.853 11.080 -5.474 1.00 87.25 99 GLY A CA 1
ATOM 806 C C . GLY A 1 99 ? 6.840 9.949 -5.370 1.00 87.25 99 GLY A C 1
ATOM 807 O O . GLY A 1 99 ? 6.290 9.474 -6.362 1.00 87.25 99 GLY A O 1
ATOM 808 N N . THR A 1 100 ? 6.612 9.545 -4.124 1.00 89.56 100 THR A N 1
ATOM 809 C CA . THR A 1 100 ? 5.730 8.448 -3.734 1.00 89.56 100 THR A CA 1
ATOM 810 C C . THR A 1 100 ? 4.431 8.992 -3.147 1.00 89.56 100 THR A C 1
ATOM 812 O O . THR A 1 100 ? 4.438 9.945 -2.364 1.00 89.56 100 THR A O 1
ATOM 815 N N . TYR A 1 101 ? 3.312 8.372 -3.510 1.00 88.06 101 TYR A N 1
ATOM 816 C CA . TYR A 1 101 ? 1.968 8.797 -3.145 1.00 88.06 101 TYR A CA 1
ATOM 817 C C . TYR A 1 101 ? 1.086 7.594 -2.798 1.00 88.06 101 TYR A C 1
ATOM 819 O O . TYR A 1 101 ? 1.339 6.460 -3.214 1.00 88.06 101 TYR A O 1
ATOM 827 N N . SER A 1 102 ? 0.017 7.851 -2.044 1.00 86.56 102 SER A N 1
ATOM 828 C CA . SER A 1 102 ? -1.015 6.854 -1.778 1.00 86.56 102 SER A CA 1
ATOM 829 C C . SER A 1 102 ? -2.415 7.462 -1.804 1.00 86.56 102 SER A C 1
ATOM 831 O O . SER A 1 102 ? -2.669 8.550 -1.288 1.00 86.56 102 SER A O 1
ATOM 833 N N . GLU A 1 103 ? -3.344 6.711 -2.384 1.00 88.19 103 GLU A N 1
ATOM 834 C CA . GLU A 1 103 ? -4.783 6.911 -2.276 1.00 88.19 103 GLU A CA 1
ATOM 835 C C . GLU A 1 103 ? -5.344 5.699 -1.540 1.00 88.19 103 GLU A C 1
ATOM 837 O O . GLU A 1 103 ? -5.598 4.647 -2.124 1.00 88.19 103 GLU A O 1
ATOM 842 N N . SER A 1 104 ? -5.434 5.815 -0.213 1.00 85.62 104 SER A N 1
ATOM 843 C CA . SER A 1 104 ? -5.788 4.698 0.666 1.00 85.62 104 SER A CA 1
ATOM 844 C C . SER A 1 104 ? -6.979 5.034 1.553 1.00 85.62 104 SER A C 1
ATOM 846 O O . SER A 1 104 ? -7.017 6.073 2.218 1.00 85.62 104 SER A O 1
ATOM 848 N N . SER A 1 105 ? -7.969 4.144 1.572 1.00 86.56 105 SER A N 1
ATOM 849 C CA . SER A 1 105 ? -9.201 4.325 2.336 1.00 86.56 105 SER A CA 1
ATOM 850 C C . SER A 1 105 ? -9.719 3.018 2.932 1.00 86.56 105 SER A C 1
ATOM 852 O O . SER A 1 105 ? -9.483 1.927 2.412 1.00 86.56 105 SER A O 1
ATOM 854 N N . ARG A 1 106 ? -10.429 3.131 4.058 1.00 81.94 106 ARG A N 1
ATOM 855 C CA . ARG A 1 106 ? -11.109 2.018 4.735 1.00 81.94 106 ARG A CA 1
ATOM 856 C C . ARG A 1 106 ? -12.602 2.265 4.819 1.00 81.94 106 ARG A C 1
ATOM 858 O O . ARG A 1 106 ? -13.046 3.402 4.976 1.00 81.94 106 ARG A O 1
ATOM 865 N N . ARG A 1 107 ? -13.379 1.190 4.805 1.00 76.38 107 ARG A N 1
ATOM 866 C CA . ARG A 1 107 ? -14.830 1.237 4.931 1.00 76.3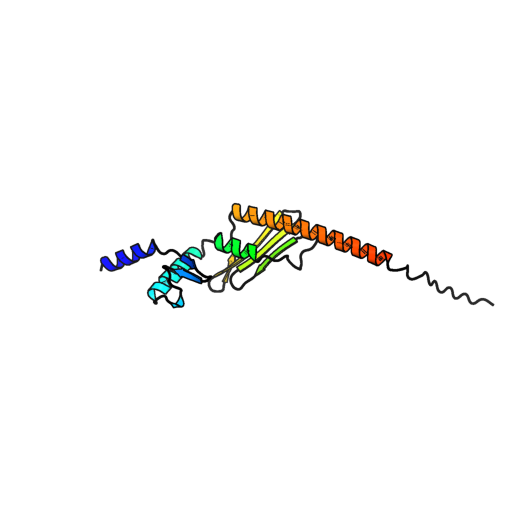8 107 ARG A CA 1
ATOM 867 C C . ARG A 1 107 ? -15.258 1.097 6.390 1.00 76.38 107 ARG A C 1
ATOM 869 O O . ARG A 1 107 ? -15.089 0.039 6.990 1.00 76.38 107 ARG A O 1
ATOM 876 N N . VAL A 1 108 ? -15.875 2.138 6.946 1.00 70.31 108 VAL A N 1
ATOM 877 C CA . VAL A 1 108 ? -16.401 2.182 8.321 1.00 70.31 108 VAL A CA 1
ATOM 878 C C . VAL A 1 108 ? -17.879 2.554 8.269 1.00 70.31 108 VAL A C 1
ATOM 880 O O . VAL A 1 108 ? -18.245 3.586 7.722 1.00 70.31 108 VAL A O 1
ATOM 883 N N . ASN A 1 109 ? -18.757 1.695 8.798 1.00 68.50 109 ASN A N 1
ATOM 884 C CA . ASN A 1 109 ? -20.217 1.905 8.804 1.00 68.50 109 ASN A CA 1
ATOM 885 C C . ASN A 1 109 ? -20.832 2.253 7.430 1.00 68.50 109 ASN A C 1
ATOM 887 O O . ASN A 1 109 ? -21.869 2.903 7.347 1.00 68.50 109 ASN A O 1
ATOM 891 N N . GLY A 1 110 ? -20.211 1.783 6.344 1.00 69.94 110 GLY A N 1
ATOM 892 C CA . GLY A 1 110 ? -20.657 2.035 4.973 1.00 69.94 110 GLY A CA 1
ATOM 893 C C . GLY A 1 110 ? -20.029 3.261 4.305 1.00 69.94 110 GLY A C 1
ATOM 894 O O . GLY A 1 110 ? -20.172 3.384 3.091 1.00 69.94 110 GLY A O 1
ATOM 895 N N . GLU A 1 111 ? -19.294 4.090 5.045 1.00 73.56 111 GLU A N 1
ATOM 896 C CA . GLU A 1 111 ? -18.556 5.251 4.539 1.00 73.56 111 GLU A CA 1
ATOM 897 C C . GLU A 1 111 ? -17.081 4.908 4.308 1.00 73.56 111 GLU A C 1
ATOM 899 O O . GLU A 1 111 ? -16.518 4.064 5.005 1.00 73.56 111 GLU A O 1
ATOM 904 N N . TRP A 1 112 ? -16.456 5.553 3.323 1.00 81.38 112 TRP A N 1
ATOM 905 C CA . TRP A 1 112 ? -15.022 5.428 3.065 1.00 81.38 112 TRP A CA 1
ATOM 906 C C . TRP A 1 112 ? -14.279 6.564 3.758 1.00 81.38 112 TRP A C 1
ATOM 908 O O . TRP A 1 112 ? -14.546 7.734 3.491 1.00 81.38 112 TRP A O 1
ATOM 918 N N . LEU A 1 113 ? -13.359 6.208 4.649 1.00 80.56 113 LEU A N 1
ATOM 919 C CA . LEU A 1 113 ? -12.543 7.142 5.416 1.00 80.56 113 LEU A CA 1
ATOM 920 C C . LEU A 1 113 ? -11.070 7.009 5.012 1.00 80.56 113 LEU A C 1
ATOM 922 O O . LEU A 1 113 ? -10.623 5.886 4.760 1.00 80.56 113 LEU A O 1
ATOM 926 N N . PRO A 1 114 ? -10.315 8.120 4.962 1.00 83.56 114 PRO A N 1
ATOM 927 C CA . PRO A 1 114 ? -8.893 8.083 4.647 1.00 83.56 114 PRO A CA 1
ATOM 928 C C . PRO A 1 114 ? -8.108 7.310 5.710 1.00 83.56 114 PRO A C 1
ATOM 930 O O . PRO A 1 114 ? -8.491 7.270 6.884 1.00 83.56 114 PRO A O 1
ATOM 933 N N . ILE A 1 115 ? -7.008 6.702 5.274 1.00 83.50 115 ILE A N 1
ATOM 934 C CA . ILE A 1 115 ? -6.057 5.993 6.131 1.00 83.50 115 ILE A CA 1
ATOM 935 C C . ILE A 1 115 ? -4.751 6.785 6.189 1.00 83.50 115 ILE A C 1
ATOM 937 O O . ILE A 1 115 ? -4.323 7.364 5.195 1.00 83.50 115 ILE A O 1
ATOM 941 N N . GLU A 1 116 ? -4.112 6.777 7.353 1.00 82.31 116 GLU A N 1
ATOM 942 C CA . GLU A 1 116 ? -2.757 7.278 7.557 1.00 82.31 116 GLU A CA 1
ATOM 943 C C . GLU A 1 116 ? -1.792 6.112 7.793 1.00 82.31 116 GLU A C 1
ATOM 945 O O . GLU A 1 116 ? -2.125 5.143 8.483 1.00 82.31 116 GLU A O 1
ATOM 950 N N . PHE A 1 117 ? -0.580 6.236 7.258 1.00 83.56 117 PHE A N 1
ATOM 951 C CA . PHE A 1 117 ? 0.516 5.295 7.482 1.00 83.56 117 PHE A CA 1
ATOM 952 C C . PHE A 1 117 ? 1.522 5.865 8.475 1.00 83.56 117 PHE A C 1
ATOM 954 O O . PHE A 1 117 ? 1.665 7.085 8.600 1.00 83.56 117 PHE A O 1
ATOM 961 N N . THR A 1 118 ? 2.215 4.985 9.192 1.00 86.81 118 THR A N 1
ATOM 962 C CA . THR A 1 118 ? 3.390 5.387 9.975 1.00 86.81 118 THR A CA 1
ATOM 963 C C . THR A 1 118 ? 4.594 5.624 9.066 1.00 86.81 118 THR A C 1
ATOM 965 O O . THR A 1 118 ? 4.598 5.207 7.908 1.00 86.81 118 THR A O 1
ATOM 968 N N . ASP A 1 119 ? 5.634 6.264 9.598 1.00 87.00 119 ASP A N 1
ATOM 969 C CA . ASP A 1 119 ? 6.886 6.477 8.865 1.00 87.00 119 ASP A CA 1
ATOM 970 C C . ASP A 1 119 ? 7.536 5.135 8.476 1.00 87.00 119 AS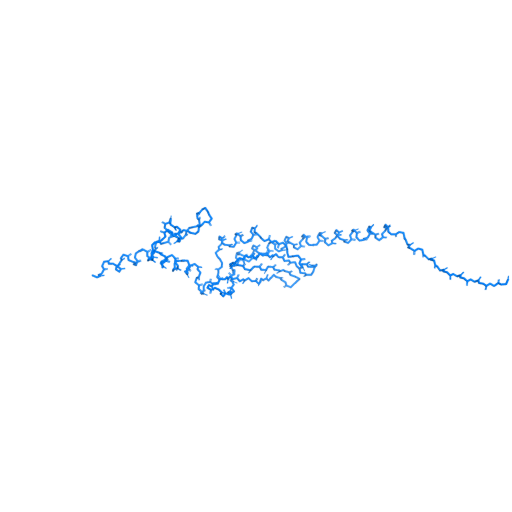P A C 1
ATOM 972 O O . ASP A 1 119 ? 8.070 4.996 7.378 1.00 87.00 119 ASP A O 1
ATOM 976 N N . GLU A 1 120 ? 7.446 4.114 9.337 1.00 88.25 120 GLU A N 1
ATOM 977 C CA . GLU A 1 120 ? 7.949 2.769 9.038 1.00 88.25 120 GLU A CA 1
ATOM 978 C C . GLU A 1 120 ? 7.156 2.084 7.917 1.00 88.25 120 GLU A C 1
ATOM 980 O O . GLU A 1 120 ? 7.752 1.486 7.024 1.00 88.25 120 GLU A O 1
ATOM 985 N N . GLN A 1 121 ? 5.824 2.203 7.931 1.00 87.94 121 GLN A N 1
ATOM 986 C CA . GLN A 1 121 ? 4.966 1.680 6.863 1.00 87.94 121 GLN A CA 1
ATOM 987 C C . GLN A 1 121 ? 5.235 2.403 5.535 1.00 87.94 121 GLN A C 1
ATOM 989 O O . GLN A 1 121 ? 5.274 1.769 4.483 1.00 87.94 121 GLN A O 1
ATOM 994 N N . TRP A 1 122 ? 5.483 3.717 5.574 1.00 91.44 122 TRP A N 1
ATOM 995 C CA . TRP A 1 122 ? 5.897 4.481 4.396 1.00 91.44 122 TRP A CA 1
ATOM 996 C C . TRP A 1 122 ? 7.231 4.006 3.825 1.00 91.44 122 TRP A C 1
ATOM 998 O O . TRP A 1 122 ? 7.328 3.824 2.615 1.00 91.44 122 TRP A O 1
ATOM 1008 N N . ALA A 1 123 ? 8.228 3.740 4.671 1.00 92.19 123 ALA A N 1
ATOM 1009 C CA . ALA A 1 123 ? 9.515 3.220 4.213 1.00 92.19 123 ALA A CA 1
ATOM 1010 C C . ALA A 1 123 ? 9.374 1.859 3.500 1.00 92.19 123 ALA A C 1
ATOM 1012 O O . ALA A 1 123 ? 10.084 1.579 2.533 1.00 92.19 123 ALA A O 1
ATOM 1013 N N . GLU A 1 124 ? 8.443 1.012 3.948 1.00 92.50 124 GLU A N 1
ATOM 1014 C CA . GLU A 1 124 ? 8.140 -0.256 3.278 1.00 92.50 124 GLU A CA 1
ATOM 1015 C C . GLU A 1 124 ? 7.411 -0.047 1.941 1.00 92.50 124 GLU A C 1
ATOM 1017 O O . GLU A 1 124 ? 7.786 -0.662 0.941 1.00 92.50 124 GLU A O 1
ATOM 1022 N N . ILE A 1 125 ? 6.436 0.871 1.887 1.00 91.56 125 ILE A N 1
ATOM 1023 C CA . ILE A 1 125 ? 5.758 1.271 0.641 1.00 91.56 125 ILE A CA 1
ATOM 1024 C C . ILE A 1 125 ? 6.771 1.763 -0.401 1.00 91.56 125 ILE A C 1
ATOM 1026 O O . ILE A 1 125 ? 6.712 1.341 -1.556 1.00 91.56 125 ILE A O 1
ATOM 1030 N N . GLU A 1 126 ? 7.702 2.633 -0.003 1.00 92.12 126 GLU A N 1
ATOM 1031 C CA . GLU A 1 126 ? 8.748 3.154 -0.888 1.00 92.12 126 GLU A CA 1
ATOM 1032 C C . GLU A 1 126 ? 9.600 2.019 -1.466 1.00 92.12 126 GLU A C 1
ATOM 1034 O O . GLU A 1 126 ? 9.806 1.961 -2.677 1.00 92.12 126 GLU A O 1
ATOM 1039 N N . GLY A 1 127 ? 10.017 1.061 -0.633 1.00 91.62 127 GLY A N 1
ATOM 1040 C CA . GLY A 1 127 ? 10.788 -0.094 -1.092 1.00 91.62 127 GLY A CA 1
ATOM 1041 C C . GLY A 1 127 ? 10.039 -0.970 -2.103 1.00 91.62 127 GLY A C 1
ATOM 1042 O O . GLY A 1 127 ? 10.635 -1.451 -3.067 1.00 91.62 127 GLY A O 1
ATOM 1043 N N . LEU A 1 128 ? 8.733 -1.170 -1.916 1.00 91.25 128 LEU A N 1
ATOM 1044 C CA . LEU A 1 128 ? 7.905 -1.946 -2.846 1.00 91.25 128 LEU A CA 1
ATOM 1045 C C . LEU A 1 128 ? 7.723 -1.231 -4.185 1.00 91.25 128 LEU A C 1
ATOM 1047 O O . LEU A 1 128 ? 7.809 -1.864 -5.239 1.00 91.25 128 LEU A O 1
ATOM 1051 N N . LEU A 1 129 ? 7.497 0.082 -4.152 1.00 91.38 129 LEU A N 1
ATOM 1052 C CA . LEU A 1 129 ? 7.364 0.879 -5.364 1.00 91.38 129 LEU A CA 1
ATOM 1053 C C . LEU A 1 129 ? 8.689 0.964 -6.122 1.00 91.38 129 LEU A C 1
ATOM 1055 O O . LEU A 1 129 ? 8.672 0.852 -7.341 1.00 91.38 129 LEU A O 1
ATOM 1059 N N . ASP A 1 130 ? 9.834 1.062 -5.451 1.00 90.56 130 ASP A N 1
ATOM 1060 C CA . ASP A 1 130 ? 11.142 1.008 -6.117 1.00 90.56 130 ASP A CA 1
ATOM 1061 C C . ASP A 1 130 ? 11.348 -0.303 -6.894 1.00 90.56 130 ASP A C 1
ATOM 1063 O O . ASP A 1 130 ? 11.911 -0.308 -7.994 1.00 90.56 130 ASP A O 1
ATOM 1067 N N . VAL A 1 131 ? 10.881 -1.428 -6.343 1.00 89.56 131 VAL A N 1
ATOM 1068 C CA . VAL A 1 131 ? 10.926 -2.730 -7.025 1.00 89.56 131 VAL A CA 1
ATOM 1069 C C . VAL A 1 131 ? 9.977 -2.753 -8.223 1.00 89.56 131 VAL A C 1
ATOM 1071 O O . VAL A 1 131 ? 10.380 -3.175 -9.307 1.00 89.56 131 VAL A O 1
ATOM 1074 N N . GLU A 1 132 ? 8.739 -2.285 -8.060 1.00 90.25 132 GLU A N 1
ATOM 1075 C CA . GLU A 1 132 ? 7.762 -2.214 -9.153 1.00 90.25 132 GLU A CA 1
ATOM 1076 C C . GLU A 1 132 ? 8.263 -1.313 -10.297 1.00 90.25 132 GLU A C 1
ATOM 1078 O O . GLU A 1 132 ? 8.169 -1.693 -11.464 1.00 90.25 132 GLU A O 1
ATOM 1083 N N . GLY A 1 133 ? 8.891 -0.177 -9.984 1.00 86.06 133 GLY A N 1
ATOM 1084 C CA . GLY A 1 133 ? 9.494 0.714 -10.979 1.00 86.06 133 GLY A CA 1
ATOM 1085 C C . GLY A 1 133 ? 10.559 0.011 -11.827 1.00 86.06 133 GLY A C 1
ATOM 1086 O O . GLY A 1 133 ? 10.525 0.082 -13.057 1.00 86.06 133 GLY A O 1
ATOM 1087 N N . GLN A 1 134 ? 11.451 -0.761 -11.194 1.00 87.25 134 GLN A N 1
ATOM 1088 C CA . GLN A 1 134 ? 12.456 -1.569 -11.903 1.00 87.25 134 GLN A CA 1
ATOM 1089 C C . GLN A 1 134 ? 11.819 -2.644 -12.798 1.00 87.25 134 GLN A C 1
ATOM 1091 O O . GLN A 1 134 ? 12.296 -2.906 -13.906 1.00 87.25 134 GLN A O 1
ATOM 1096 N N . VAL A 1 135 ? 10.730 -3.273 -12.341 1.00 87.56 135 VAL A N 1
ATOM 1097 C CA . VAL A 1 135 ? 9.981 -4.251 -13.144 1.00 87.56 135 VAL A CA 1
ATOM 1098 C C . VAL A 1 135 ? 9.370 -3.579 -14.375 1.00 87.56 135 VAL A C 1
ATOM 1100 O O . VAL A 1 135 ? 9.488 -4.120 -15.479 1.00 87.56 135 VAL A O 1
ATOM 1103 N N . GLN A 1 136 ? 8.771 -2.396 -14.224 1.00 84.50 136 GLN A N 1
ATOM 1104 C CA . GLN A 1 136 ? 8.183 -1.654 -15.341 1.00 84.50 136 GLN A CA 1
ATOM 1105 C C . GLN A 1 136 ? 9.230 -1.199 -16.363 1.00 84.50 136 GLN A C 1
ATOM 1107 O O . GLN A 1 136 ? 8.984 -1.312 -17.568 1.00 84.50 136 GLN A O 1
ATOM 1112 N N . GLU A 1 137 ? 10.414 -0.768 -15.918 1.00 86.25 137 GLU A N 1
ATOM 1113 C CA . GLU A 1 137 ? 11.533 -0.423 -16.804 1.00 86.25 137 GLU A CA 1
ATOM 1114 C C . GLU A 1 137 ? 11.988 -1.637 -17.630 1.00 86.25 137 GLU A C 1
ATOM 1116 O O . GLU A 1 137 ? 12.075 -1.569 -18.860 1.00 86.25 137 GLU A O 1
ATOM 1121 N N . MET A 1 138 ? 12.175 -2.791 -16.981 1.00 86.88 138 MET A N 1
ATOM 1122 C CA . MET A 1 138 ? 12.542 -4.039 -17.657 1.00 86.88 138 MET A CA 1
ATOM 1123 C C . MET A 1 138 ? 11.477 -4.482 -18.675 1.00 86.88 138 MET A C 1
ATOM 1125 O O . MET A 1 138 ? 11.807 -4.941 -19.774 1.00 86.88 138 MET A O 1
ATOM 1129 N N . LEU A 1 139 ? 10.189 -4.357 -18.337 1.00 85.88 139 LEU A N 1
ATOM 1130 C CA . LEU A 1 139 ? 9.094 -4.666 -19.258 1.00 85.88 139 LEU A CA 1
ATOM 1131 C C . LEU A 1 139 ? 9.058 -3.695 -20.445 1.00 85.88 139 LEU A C 1
ATOM 1133 O O . LEU A 1 139 ? 8.803 -4.126 -21.570 1.00 85.88 139 LEU A O 1
ATOM 1137 N N . ALA A 1 140 ? 9.333 -2.409 -20.222 1.00 83.62 140 ALA A N 1
ATOM 1138 C CA . ALA A 1 140 ? 9.410 -1.411 -21.284 1.00 83.62 140 ALA A CA 1
ATOM 1139 C C . ALA A 1 140 ? 10.558 -1.701 -22.258 1.00 83.62 140 ALA A C 1
ATOM 1141 O O . ALA A 1 140 ? 10.337 -1.709 -23.470 1.00 83.62 140 ALA A O 1
ATOM 1142 N N . GLU A 1 141 ? 11.749 -2.024 -21.750 1.00 87.06 141 GLU A N 1
ATOM 1143 C CA . GLU A 1 141 ? 12.889 -2.394 -22.594 1.00 87.06 141 GLU A CA 1
ATOM 1144 C C . GLU A 1 141 ? 12.595 -3.660 -23.411 1.00 87.06 141 GLU A C 1
ATOM 1146 O O . GLU A 1 141 ? 12.915 -3.739 -24.600 1.00 87.06 141 GLU A O 1
ATOM 1151 N N . ARG A 1 142 ? 11.933 -4.649 -22.800 1.00 86.56 142 ARG A N 1
ATOM 1152 C CA . ARG A 1 142 ? 11.507 -5.858 -23.506 1.00 86.56 142 ARG A CA 1
ATOM 1153 C C . ARG A 1 142 ? 10.532 -5.544 -24.643 1.00 86.56 142 ARG A C 1
ATOM 1155 O O . ARG A 1 142 ? 10.746 -6.041 -25.746 1.00 86.56 142 ARG A O 1
ATOM 1162 N N . ARG A 1 143 ? 9.511 -4.713 -24.396 1.00 86.44 143 ARG A N 1
ATOM 1163 C CA . ARG A 1 143 ? 8.553 -4.275 -25.429 1.00 86.44 143 ARG A CA 1
ATOM 1164 C C . ARG A 1 143 ? 9.263 -3.574 -26.588 1.00 86.44 143 ARG A C 1
ATOM 1166 O O . ARG A 1 143 ? 9.015 -3.914 -27.736 1.00 86.44 143 ARG A O 1
ATOM 1173 N N . TYR A 1 144 ? 10.197 -2.674 -26.285 1.00 85.62 144 TYR A N 1
ATOM 1174 C CA . TYR A 1 144 ? 10.979 -1.958 -27.295 1.00 85.62 144 TYR A CA 1
ATOM 1175 C C . TYR A 1 144 ? 11.813 -2.901 -28.177 1.00 85.62 144 TYR A C 1
ATOM 1177 O O . TYR A 1 144 ? 11.839 -2.774 -29.399 1.00 85.62 144 TYR A O 1
ATOM 1185 N N . ARG A 1 145 ? 12.471 -3.900 -27.576 1.00 87.38 145 ARG A N 1
ATOM 1186 C CA . ARG A 1 145 ? 13.232 -4.907 -28.335 1.00 87.38 145 ARG A CA 1
ATOM 1187 C C . ARG A 1 145 ? 12.332 -5.784 -29.206 1.00 87.38 145 ARG A C 1
ATOM 1189 O O . ARG A 1 145 ? 12.735 -6.160 -30.304 1.00 87.38 145 ARG A O 1
ATOM 1196 N N . GLU A 1 146 ? 11.149 -6.141 -28.711 1.00 88.62 146 GLU A N 1
ATOM 1197 C CA . GLU A 1 146 ? 10.161 -6.916 -29.469 1.00 88.62 146 GLU A CA 1
ATOM 1198 C C . GLU A 1 146 ? 9.620 -6.116 -30.666 1.00 88.62 146 GLU A C 1
ATOM 1200 O O . GLU A 1 146 ? 9.513 -6.686 -31.751 1.00 88.62 146 GLU A O 1
ATOM 1205 N N . GLU A 1 147 ? 9.381 -4.811 -30.500 1.00 86.31 147 GLU A N 1
ATOM 1206 C CA . GLU A 1 147 ? 8.959 -3.888 -31.564 1.00 86.31 147 GLU A CA 1
ATOM 1207 C C . GLU A 1 147 ? 10.018 -3.767 -32.670 1.00 86.31 147 GLU A C 1
ATOM 1209 O O . GLU A 1 147 ? 9.702 -3.999 -33.835 1.00 86.31 147 GLU A O 1
ATOM 1214 N N . ILE A 1 148 ? 11.292 -3.537 -32.319 1.00 85.31 148 ILE A N 1
ATOM 1215 C CA . ILE A 1 148 ? 12.397 -3.535 -33.298 1.00 85.31 148 ILE A CA 1
ATOM 1216 C C . ILE A 1 148 ? 12.464 -4.872 -34.043 1.00 85.31 148 ILE A C 1
ATOM 1218 O O . ILE A 1 148 ? 12.584 -4.907 -35.264 1.00 85.31 148 ILE A O 1
ATOM 1222 N N . ALA A 1 149 ? 12.375 -5.994 -33.325 1.00 84.94 149 ALA A N 1
ATOM 1223 C CA . ALA A 1 149 ? 12.442 -7.315 -33.942 1.00 84.94 149 ALA A CA 1
ATOM 1224 C C . ALA A 1 149 ? 11.220 -7.633 -34.823 1.00 84.94 149 ALA A C 1
ATOM 1226 O O . ALA A 1 149 ? 11.283 -8.530 -35.667 1.00 84.94 149 ALA A O 1
ATOM 1227 N N . GLU A 1 150 ? 10.076 -6.989 -34.596 1.00 83.31 150 GLU A N 1
ATOM 1228 C CA . GLU A 1 150 ? 8.909 -7.057 -35.474 1.00 83.31 150 GLU A CA 1
ATOM 1229 C C . GLU A 1 150 ? 9.096 -6.174 -36.712 1.00 83.31 150 GLU A C 1
ATOM 1231 O O . GLU A 1 150 ? 8.881 -6.664 -37.821 1.00 83.31 150 GLU A O 1
ATOM 1236 N N . GLU A 1 151 ? 9.584 -4.944 -36.543 1.00 76.12 151 GLU A N 1
ATOM 1237 C CA . GLU A 1 151 ? 9.919 -4.025 -37.636 1.00 76.12 151 GLU A CA 1
ATOM 1238 C C . GLU A 1 151 ? 10.975 -4.631 -38.577 1.00 76.12 151 GLU A C 1
ATOM 1240 O O . GLU A 1 151 ? 10.763 -4.685 -39.785 1.00 76.12 151 GLU A O 1
ATOM 1245 N N . GLU A 1 152 ? 12.050 -5.221 -38.044 1.00 76.44 152 GLU A N 1
ATOM 1246 C CA . GLU A 1 152 ? 13.071 -5.934 -38.831 1.00 76.44 152 GLU A CA 1
ATOM 1247 C C . GLU A 1 152 ? 12.531 -7.196 -39.533 1.00 76.44 152 GLU A C 1
ATOM 1249 O O . GLU A 1 152 ? 13.072 -7.630 -40.555 1.00 76.44 152 GLU A O 1
ATOM 1254 N N . ARG A 1 153 ? 11.468 -7.818 -38.996 1.00 74.12 153 ARG A N 1
ATOM 1255 C CA . ARG A 1 153 ? 10.796 -8.978 -39.611 1.00 74.12 153 ARG A CA 1
ATOM 1256 C C . ARG A 1 153 ? 9.781 -8.585 -40.679 1.00 74.12 153 ARG A C 1
ATOM 1258 O O . ARG A 1 153 ? 9.374 -9.467 -41.440 1.00 74.12 153 ARG A O 1
ATOM 1265 N N . MET A 1 154 ? 9.378 -7.318 -40.764 1.00 60.72 154 MET A N 1
ATOM 1266 C CA . MET A 1 154 ? 8.614 -6.809 -41.896 1.00 60.72 154 MET A CA 1
ATOM 1267 C C . MET A 1 154 ? 9.598 -6.459 -43.023 1.00 60.72 154 MET A C 1
ATOM 1269 O O . MET A 1 154 ? 10.266 -5.432 -42.941 1.00 60.72 154 MET A O 1
ATOM 1273 N N . PRO A 1 155 ? 9.729 -7.265 -44.100 1.00 59.56 155 PRO A N 1
ATOM 1274 C CA . PRO A 1 155 ? 10.407 -6.764 -45.289 1.00 59.56 155 PRO A CA 1
ATOM 1275 C C . PRO A 1 155 ? 9.643 -5.519 -45.743 1.00 59.56 155 PRO A C 1
ATOM 1277 O O . PRO A 1 155 ? 8.416 -5.599 -45.855 1.00 59.56 155 PRO A O 1
ATOM 1280 N N . GLU A 1 156 ? 10.350 -4.403 -45.970 1.00 55.00 156 GLU A N 1
ATOM 1281 C CA . GLU A 1 156 ? 9.805 -3.184 -46.582 1.00 55.00 156 GLU A CA 1
ATOM 1282 C C . GLU A 1 156 ? 8.751 -3.588 -47.611 1.00 55.00 156 GLU A C 1
ATOM 1284 O O . GLU A 1 156 ? 9.063 -4.237 -48.618 1.00 55.00 156 GLU A O 1
ATOM 1289 N N . LEU A 1 157 ? 7.480 -3.290 -47.322 1.00 50.56 157 LEU A N 1
ATOM 1290 C CA . LEU A 1 157 ? 6.423 -3.498 -48.291 1.00 50.56 157 LEU A CA 1
ATOM 1291 C C . LEU A 1 157 ? 6.782 -2.571 -49.445 1.00 50.56 157 LEU A C 1
ATOM 1293 O O . LEU A 1 157 ? 6.724 -1.353 -49.307 1.00 50.56 157 LEU A O 1
ATOM 1297 N N . ALA A 1 158 ? 7.283 -3.201 -50.502 1.00 48.38 158 ALA A N 1
ATOM 1298 C CA . ALA A 1 158 ? 8.015 -2.596 -51.590 1.00 48.38 158 ALA A CA 1
ATOM 1299 C C . ALA A 1 158 ? 7.470 -1.229 -52.011 1.00 48.38 158 ALA A C 1
ATOM 1301 O O . ALA A 1 158 ? 6.256 -1.033 -52.108 1.00 48.38 158 ALA A O 1
ATOM 1302 N N . ASP A 1 159 ? 8.399 -0.360 -52.406 1.00 46.38 159 ASP A N 1
ATOM 1303 C CA . ASP A 1 159 ? 8.236 0.613 -53.481 1.00 46.38 159 ASP A CA 1
ATOM 1304 C C . ASP A 1 159 ? 7.530 -0.041 -54.693 1.00 46.38 159 ASP A C 1
ATOM 1306 O O . ASP A 1 159 ? 8.130 -0.400 -55.704 1.00 46.38 159 ASP A O 1
ATOM 1310 N N . TYR A 1 160 ? 6.212 -0.207 -54.616 1.00 48.44 160 TYR A N 1
ATOM 1311 C CA . TYR A 1 160 ? 5.347 -0.449 -55.757 1.00 48.44 160 TYR A CA 1
ATOM 1312 C C . TYR A 1 160 ? 4.865 0.918 -56.228 1.00 48.44 160 TYR A C 1
ATOM 1314 O O . TYR A 1 160 ? 3.679 1.247 -56.222 1.00 48.44 160 TYR A O 1
ATOM 1322 N N . ASN A 1 161 ? 5.831 1.743 -56.641 1.00 43.91 161 ASN A N 1
ATOM 1323 C CA . ASN A 1 161 ? 5.556 2.867 -57.514 1.00 43.91 161 ASN A CA 1
ATOM 1324 C C . ASN A 1 161 ? 5.020 2.289 -58.824 1.00 43.91 161 ASN A C 1
ATOM 1326 O O . ASN A 1 161 ? 5.770 1.886 -59.715 1.00 43.91 161 ASN A O 1
ATOM 1330 N N . GLY A 1 162 ? 3.693 2.235 -58.921 1.00 44.84 162 GLY A N 1
ATOM 1331 C CA . GLY A 1 162 ? 2.967 2.072 -60.165 1.00 44.84 162 GLY A CA 1
ATOM 1332 C C . GLY A 1 162 ? 3.263 3.242 -61.097 1.00 44.84 162 GLY A C 1
ATOM 1333 O O . GLY A 1 162 ? 2.443 4.138 -61.258 1.00 44.84 162 GLY A O 1
ATOM 1334 N N . TYR A 1 163 ? 4.422 3.226 -61.753 1.00 45.38 163 TYR A N 1
ATOM 1335 C CA . TYR A 1 163 ? 4.636 3.993 -62.972 1.00 45.38 163 TYR A CA 1
ATOM 1336 C C . TYR A 1 163 ? 4.008 3.225 -64.131 1.00 45.38 163 TYR A C 1
ATOM 1338 O O . TYR A 1 163 ? 4.664 2.521 -64.896 1.00 45.38 163 TYR A O 1
ATOM 1346 N N . GLY A 1 164 ? 2.694 3.391 -64.265 1.00 48.22 164 GLY A N 1
ATOM 1347 C CA . GLY A 1 164 ? 2.047 3.294 -65.561 1.00 48.22 164 GLY A CA 1
ATOM 1348 C C . GLY A 1 164 ? 2.528 4.451 -66.432 1.00 48.22 164 GLY A C 1
ATOM 1349 O O . GLY A 1 164 ? 1.944 5.528 -66.398 1.00 48.22 164 GLY A O 1
ATOM 1350 N N . PHE A 1 165 ? 3.583 4.234 -67.218 1.00 37.53 165 PHE A N 1
ATOM 1351 C CA . PHE A 1 165 ? 3.847 5.042 -68.407 1.00 37.53 165 PHE A CA 1
ATOM 1352 C C . PHE A 1 165 ? 3.395 4.262 -69.641 1.00 37.53 165 PHE A C 1
ATOM 1354 O O . PHE A 1 165 ? 4.115 3.448 -70.212 1.00 37.53 165 PHE A O 1
ATOM 1361 N N . LEU A 1 166 ? 2.150 4.535 -70.032 1.00 54.12 166 LEU A N 1
ATOM 1362 C CA . LEU A 1 166 ? 1.709 4.472 -71.418 1.00 54.12 166 LEU A CA 1
ATOM 1363 C C . LEU A 1 166 ? 2.522 5.503 -72.206 1.00 54.12 166 LEU A C 1
ATOM 1365 O O . LEU A 1 166 ? 2.341 6.693 -71.972 1.00 54.12 166 LEU A O 1
ATOM 1369 N N . THR A 1 167 ? 3.339 5.067 -73.164 1.00 42.75 167 THR A N 1
ATOM 1370 C CA . THR A 1 167 ? 3.643 5.878 -74.354 1.00 42.75 167 THR A CA 1
ATOM 1371 C C . THR A 1 167 ? 4.088 5.006 -75.532 1.00 42.75 167 THR A C 1
ATOM 1373 O O . THR A 1 167 ? 5.175 4.440 -75.494 1.00 42.75 167 THR A O 1
ATOM 1376 N N . VAL A 1 168 ? 3.214 5.042 -76.551 1.00 43.66 168 VAL A N 1
ATOM 1377 C CA . VAL A 1 168 ? 3.340 4.822 -78.012 1.00 43.66 168 VAL A CA 1
ATOM 1378 C C . VAL A 1 168 ? 3.625 3.413 -78.526 1.00 43.66 168 VAL A C 1
ATOM 1380 O O . VAL A 1 168 ? 4.778 2.948 -78.447 1.00 43.66 168 VAL A O 1
#

pLDDT: mean 71.36, std 17.64, range [33.66, 92.5]